Protein AF-S5U434-F1 (afdb_monomer)

Structure (mmCIF, N/CA/C/O backbone):
data_AF-S5U434-F1
#
_entry.id   AF-S5U434-F1
#
loop_
_atom_site.group_PDB
_atom_site.id
_atom_site.type_symbol
_atom_site.label_atom_id
_atom_site.label_alt_id
_atom_site.label_comp_id
_atom_site.label_asym_id
_atom_site.label_entity_id
_atom_site.label_seq_id
_atom_site.pdbx_PDB_ins_code
_atom_site.Cartn_x
_atom_site.Cartn_y
_atom_site.Cartn_z
_atom_site.occupancy
_atom_site.B_iso_or_equiv
_atom_site.auth_seq_id
_atom_site.a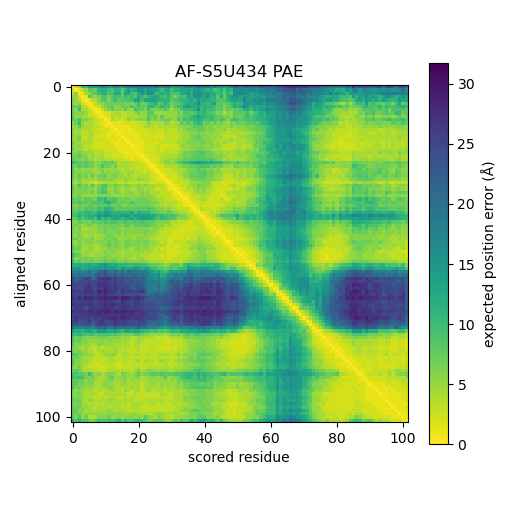uth_comp_id
_atom_site.auth_asym_id
_atom_site.auth_atom_id
_atom_site.pdbx_PDB_model_num
ATOM 1 N N . ALA A 1 1 ? -11.136 -7.951 8.677 1.00 53.00 1 ALA A N 1
ATOM 2 C CA . ALA A 1 1 ? -9.931 -8.693 8.244 1.00 53.00 1 ALA A CA 1
ATOM 3 C C . ALA A 1 1 ? -9.011 -7.765 7.446 1.00 53.00 1 ALA A C 1
ATOM 5 O O . ALA A 1 1 ? -9.040 -7.769 6.219 1.00 53.00 1 ALA A O 1
ATOM 6 N N . LEU A 1 2 ? -8.250 -6.927 8.151 1.00 51.53 2 LEU A N 1
ATOM 7 C CA . LEU A 1 2 ? -7.205 -6.080 7.571 1.00 51.53 2 LEU A CA 1
ATOM 8 C C . LEU A 1 2 ? -5.906 -6.895 7.452 1.00 51.53 2 LEU A C 1
ATOM 10 O O . LEU A 1 2 ? -5.699 -7.779 8.286 1.00 51.53 2 LEU A O 1
ATOM 14 N N . PRO A 1 3 ? -5.046 -6.631 6.455 1.00 59.41 3 PRO A N 1
ATOM 15 C CA . PRO A 1 3 ? -5.213 -5.702 5.331 1.00 59.41 3 PRO A CA 1
ATOM 16 C C . PRO A 1 3 ? -6.182 -6.230 4.255 1.00 59.41 3 PRO A C 1
ATOM 18 O O . PRO A 1 3 ? -6.466 -7.434 4.167 1.00 59.41 3 PRO A O 1
ATOM 21 N N . VAL A 1 4 ? -6.731 -5.319 3.447 1.00 71.88 4 VAL A N 1
ATOM 22 C CA . VAL A 1 4 ? -7.687 -5.658 2.379 1.00 71.88 4 VAL A CA 1
ATOM 23 C C . VAL A 1 4 ? -6.972 -6.349 1.214 1.00 71.88 4 VAL A C 1
ATOM 25 O O . VAL A 1 4 ? -5.809 -6.076 0.914 1.00 71.88 4 VAL A O 1
ATOM 28 N N . GLY A 1 5 ? -7.665 -7.303 0.583 1.00 67.31 5 GLY A N 1
ATOM 29 C CA . GLY A 1 5 ? -7.103 -8.168 -0.462 1.00 67.31 5 GLY A CA 1
ATOM 30 C C . GLY A 1 5 ? -6.570 -7.406 -1.676 1.00 67.31 5 GLY A C 1
ATOM 31 O O . GLY A 1 5 ? -5.581 -7.825 -2.258 1.00 67.31 5 GLY A O 1
ATOM 32 N N . THR A 1 6 ? -7.150 -6.251 -2.002 1.00 68.44 6 THR A N 1
ATOM 33 C CA . THR A 1 6 ? -6.736 -5.414 -3.142 1.00 68.44 6 THR A CA 1
ATOM 34 C C . THR A 1 6 ? -5.362 -4.772 -2.975 1.00 68.44 6 THR A C 1
ATOM 36 O O . 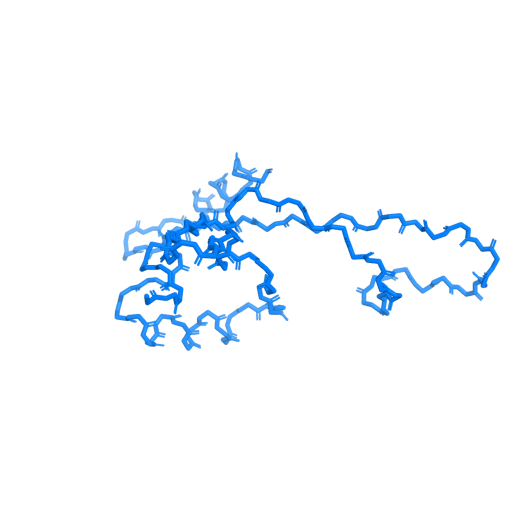THR A 1 6 ? -4.753 -4.390 -3.963 1.00 68.44 6 THR A O 1
ATOM 39 N N . VAL A 1 7 ? -4.864 -4.659 -1.741 1.00 73.44 7 VAL A N 1
ATOM 40 C CA . VAL A 1 7 ? -3.580 -4.003 -1.440 1.00 73.44 7 VAL A CA 1
ATOM 41 C C . VAL A 1 7 ? -2.526 -5.002 -0.949 1.00 73.44 7 VAL A C 1
ATOM 43 O O . VAL A 1 7 ? -1.338 -4.692 -0.888 1.00 73.44 7 VAL A O 1
ATOM 46 N N . SER A 1 8 ? -2.955 -6.218 -0.600 1.00 76.31 8 SER A N 1
ATOM 47 C CA . SER A 1 8 ? -2.070 -7.320 -0.207 1.00 76.31 8 SER A CA 1
ATOM 48 C C . SER A 1 8 ? -1.844 -8.314 -1.342 1.00 76.31 8 SER A C 1
ATOM 50 O O . SER A 1 8 ? -0.711 -8.723 -1.532 1.00 76.31 8 SER A O 1
ATOM 52 N N . GLY A 1 9 ? -2.882 -8.673 -2.101 1.00 83.50 9 GLY A N 1
ATOM 53 C CA . GLY A 1 9 ? -2.851 -9.687 -3.156 1.00 83.50 9 GLY A CA 1
ATOM 54 C C . GLY A 1 9 ? -3.539 -10.997 -2.755 1.00 83.50 9 GLY A C 1
ATOM 55 O O . GLY A 1 9 ? -4.125 -11.129 -1.674 1.00 83.50 9 GLY A O 1
ATOM 56 N N . ALA A 1 10 ? -3.471 -11.987 -3.644 1.00 85.44 10 ALA A N 1
ATOM 57 C CA . ALA A 1 10 ? -4.037 -13.317 -3.441 1.00 85.44 10 ALA A CA 1
ATOM 58 C C . ALA A 1 10 ? -3.035 -14.400 -3.877 1.00 85.44 10 ALA A C 1
ATOM 60 O O . ALA A 1 10 ? -2.482 -14.286 -4.967 1.00 85.44 10 ALA A O 1
ATOM 61 N N . PRO A 1 11 ? -2.816 -15.468 -3.083 1.00 85.44 11 PRO A N 1
ATOM 62 C CA . PRO A 1 11 ? -3.301 -15.720 -1.718 1.00 85.44 11 PRO A CA 1
ATOM 63 C C . PRO A 1 11 ? -2.715 -14.748 -0.674 1.00 85.44 11 PRO A C 1
ATOM 65 O O . PRO A 1 11 ? -1.508 -14.519 -0.647 1.00 85.44 11 PRO A O 1
ATOM 68 N N . LYS A 1 12 ? -3.558 -14.212 0.226 1.00 82.62 12 LYS A N 1
ATOM 69 C CA . LYS A 1 12 ? -3.228 -13.062 1.101 1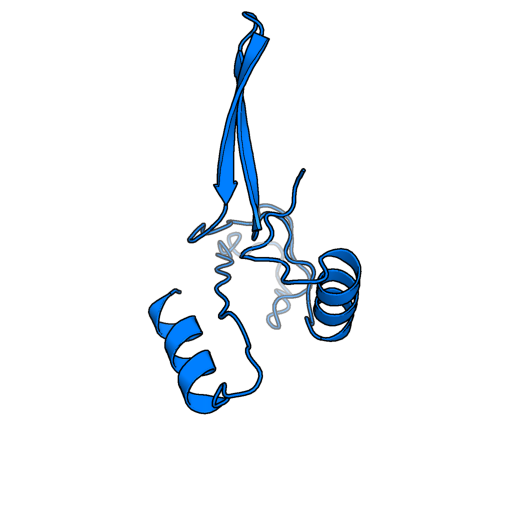.00 82.62 12 LYS A CA 1
ATOM 70 C C . LYS A 1 12 ? -1.928 -13.213 1.899 1.00 82.62 12 LYS A C 1
ATOM 72 O O . LYS A 1 12 ? -1.101 -12.310 1.888 1.00 82.62 12 LYS A O 1
ATOM 77 N N . VAL A 1 13 ? -1.747 -14.340 2.589 1.00 85.81 13 VAL A N 1
ATOM 78 C CA . VAL A 1 13 ? -0.566 -14.564 3.444 1.00 85.81 13 VAL A CA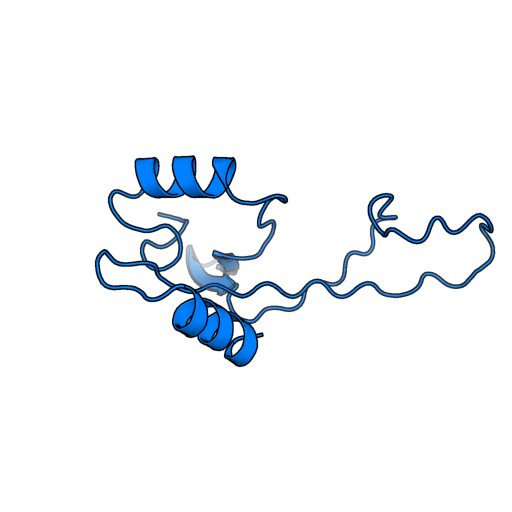 1
ATOM 79 C C . VAL A 1 13 ? 0.709 -14.576 2.604 1.00 85.81 13 VAL A C 1
ATOM 81 O O . VAL A 1 13 ? 1.674 -13.896 2.935 1.00 85.81 13 VAL A O 1
ATOM 84 N N . LYS A 1 14 ? 0.686 -15.280 1.466 1.00 85.62 14 LYS A N 1
ATOM 85 C CA . LYS A 1 14 ? 1.848 -15.382 0.581 1.00 85.62 14 LYS A CA 1
ATOM 86 C C . LYS A 1 14 ? 2.203 -14.045 -0.055 1.00 85.62 14 LYS A C 1
ATOM 88 O O . LYS A 1 14 ? 3.376 -13.709 -0.169 1.00 85.62 14 LYS A O 1
ATOM 93 N N . ALA A 1 15 ? 1.188 -13.284 -0.441 1.00 86.50 15 ALA A N 1
ATOM 94 C CA . ALA A 1 15 ? 1.388 -11.976 -1.028 1.00 86.50 15 ALA A CA 1
ATOM 95 C C . ALA A 1 15 ? 1.966 -10.982 0.002 1.00 86.50 15 ALA A C 1
ATOM 97 O O . ALA A 1 15 ? 2.921 -10.277 -0.308 1.00 86.50 15 ALA A O 1
ATOM 98 N N . MET A 1 16 ? 1.510 -11.022 1.263 1.00 86.50 16 MET A N 1
ATOM 99 C CA . MET A 1 16 ? 2.120 -10.248 2.355 1.00 86.50 16 MET A CA 1
ATOM 100 C C . MET A 1 16 ? 3.581 -10.638 2.633 1.00 86.50 16 MET A C 1
ATOM 102 O O . MET A 1 16 ? 4.404 -9.753 2.837 1.00 86.50 16 MET A O 1
ATOM 106 N N . GLU A 1 17 ? 3.923 -11.931 2.611 1.00 88.50 17 GLU A N 1
ATOM 107 C CA . GLU A 1 17 ? 5.318 -12.386 2.757 1.00 88.50 17 GLU A CA 1
ATOM 108 C C . GLU A 1 17 ? 6.225 -11.879 1.629 1.00 88.50 17 GLU A C 1
ATOM 110 O O . GLU A 1 17 ? 7.396 -11.588 1.860 1.00 88.50 17 GLU A O 1
ATOM 115 N N . LEU A 1 18 ? 5.717 -11.828 0.394 1.00 87.81 18 LEU A N 1
ATOM 116 C CA . LEU A 1 18 ? 6.469 -11.310 -0.750 1.00 87.81 18 LEU A CA 1
ATOM 117 C C . LEU A 1 18 ? 6.653 -9.797 -0.650 1.00 87.81 18 LEU A C 1
ATOM 119 O O . LEU A 1 18 ? 7.757 -9.313 -0.871 1.00 87.81 18 LEU A O 1
ATOM 123 N N . ILE A 1 19 ? 5.605 -9.072 -0.259 1.00 88.00 19 ILE A N 1
ATOM 124 C CA . ILE A 1 19 ? 5.660 -7.629 -0.007 1.00 88.00 19 ILE A CA 1
ATOM 125 C C . ILE A 1 19 ? 6.721 -7.305 1.051 1.00 88.00 19 ILE A C 1
ATOM 127 O O . ILE A 1 19 ? 7.570 -6.458 0.805 1.00 88.00 19 ILE A O 1
ATOM 131 N N . ASP A 1 20 ? 6.724 -8.010 2.185 1.00 88.38 20 ASP A N 1
ATOM 132 C CA . ASP A 1 20 ? 7.686 -7.776 3.276 1.00 88.38 20 ASP A CA 1
ATOM 133 C C . ASP A 1 20 ? 9.142 -8.051 2.858 1.00 88.38 20 ASP A C 1
ATOM 135 O O . ASP A 1 20 ? 10.069 -7.428 3.364 1.00 88.38 20 ASP A O 1
ATOM 139 N N . LYS A 1 21 ? 9.353 -8.959 1.896 1.00 89.25 21 LYS A N 1
ATOM 140 C CA . LYS A 1 21 ? 10.683 -9.250 1.337 1.00 89.25 21 LYS A CA 1
ATOM 141 C C . LYS A 1 21 ? 11.147 -8.240 0.293 1.00 89.25 21 LYS A C 1
ATOM 143 O O . LYS A 1 21 ? 12.352 -8.076 0.124 1.00 89.25 21 LYS A O 1
ATOM 148 N N . LEU A 1 22 ? 10.218 -7.659 -0.464 1.00 88.81 22 LEU A N 1
ATOM 149 C CA . LEU A 1 22 ? 10.525 -6.808 -1.616 1.00 88.81 22 LEU A CA 1
ATOM 150 C C . LEU A 1 22 ? 10.505 -5.314 -1.271 1.00 88.81 22 LEU A C 1
ATOM 152 O O . LEU A 1 22 ? 11.233 -4.543 -1.892 1.00 88.81 22 LEU A O 1
ATOM 156 N N . GLU A 1 23 ? 9.699 -4.886 -0.298 1.00 87.50 23 GLU A N 1
ATOM 157 C CA . GLU A 1 23 ? 9.644 -3.487 0.125 1.00 87.50 23 GLU A CA 1
ATOM 158 C C . GLU A 1 23 ? 10.803 -3.138 1.069 1.00 87.50 23 GLU A C 1
ATOM 160 O O . GLU A 1 23 ? 11.092 -3.834 2.038 1.00 87.50 23 GLU A O 1
ATOM 165 N N . VAL A 1 24 ? 11.463 -2.009 0.800 1.00 81.56 24 VAL A N 1
ATOM 166 C CA . VAL A 1 24 ? 12.623 -1.537 1.581 1.00 81.56 24 VAL A CA 1
ATOM 167 C C . VAL A 1 24 ? 12.209 -1.036 2.970 1.00 81.56 24 VAL A C 1
ATOM 169 O O . VAL A 1 24 ? 12.996 -1.056 3.917 1.00 81.56 24 VAL A O 1
ATOM 172 N N . THR A 1 25 ? 10.973 -0.556 3.105 1.00 80.06 25 THR A N 1
ATOM 173 C CA . THR A 1 25 ? 10.446 0.048 4.329 1.00 80.06 25 THR A CA 1
ATOM 174 C C . THR A 1 25 ? 9.088 -0.543 4.681 1.00 80.06 25 THR A C 1
ATOM 176 O O . THR A 1 25 ? 8.322 -0.975 3.824 1.00 80.06 25 THR A O 1
ATOM 179 N N . ARG A 1 26 ? 8.757 -0.544 5.975 1.00 80.31 26 ARG A N 1
ATOM 180 C CA . ARG A 1 26 ? 7.422 -0.948 6.430 1.00 80.31 26 ARG A CA 1
ATOM 181 C C . ARG A 1 26 ? 6.385 0.078 5.968 1.00 80.31 26 ARG A C 1
ATOM 183 O O . ARG A 1 26 ? 6.580 1.270 6.188 1.00 80.31 26 ARG A O 1
ATOM 190 N N . ARG A 1 27 ? 5.240 -0.393 5.460 1.00 81.44 27 ARG A N 1
ATOM 191 C CA . ARG A 1 27 ? 4.113 0.443 4.981 1.00 81.44 27 ARG A CA 1
ATOM 192 C C . ARG A 1 27 ? 3.535 1.415 6.019 1.00 81.44 27 ARG A C 1
ATOM 194 O O . ARG A 1 27 ? 2.895 2.402 5.667 1.00 81.44 27 ARG A O 1
ATOM 201 N N . GLY A 1 28 ? 3.737 1.154 7.311 1.00 83.81 28 GLY A N 1
ATOM 202 C CA . GLY A 1 28 ? 3.197 1.995 8.379 1.00 83.81 28 GLY A CA 1
ATOM 203 C C . GLY A 1 28 ? 1.670 2.131 8.251 1.00 83.81 28 GLY A C 1
ATOM 204 O O . GLY A 1 28 ? 0.987 1.107 8.216 1.00 83.81 28 GLY A O 1
ATOM 205 N N . PRO A 1 29 ? 1.114 3.353 8.183 1.00 83.31 29 PRO A N 1
ATOM 206 C CA . PRO A 1 29 ? -0.322 3.550 8.022 1.00 83.31 29 PRO A CA 1
ATOM 207 C C . PRO A 1 29 ? -0.815 3.281 6.595 1.00 83.31 29 PRO A C 1
ATOM 209 O O . PRO A 1 29 ? -2.018 3.129 6.425 1.00 83.31 29 PRO A O 1
ATOM 212 N N . TYR A 1 30 ? 0.038 3.218 5.569 1.00 84.62 30 TYR A N 1
ATOM 213 C CA . TYR A 1 30 ? -0.397 2.919 4.202 1.00 84.62 30 TYR A CA 1
ATOM 214 C C . TYR A 1 30 ? -0.968 1.497 4.110 1.00 84.62 30 TYR A C 1
ATOM 216 O O . TYR A 1 30 ? -0.413 0.563 4.686 1.00 84.62 30 TYR A O 1
ATOM 224 N N . SER A 1 31 ? -2.085 1.317 3.392 1.00 82.25 31 SER A N 1
ATOM 225 C CA . SER A 1 31 ? -2.825 0.039 3.315 1.00 82.25 31 SER A CA 1
ATOM 226 C C . SER A 1 31 ? -3.448 -0.435 4.647 1.00 82.25 31 SER A C 1
ATOM 228 O O . SER A 1 31 ? -3.960 -1.561 4.729 1.00 82.25 31 SER A O 1
ATOM 230 N N . GLY A 1 32 ? -3.402 0.398 5.686 1.00 86.62 32 GLY A N 1
ATOM 231 C CA . GLY A 1 32 ? -4.051 0.174 6.972 1.00 86.62 32 GLY A CA 1
ATOM 232 C C . GLY A 1 32 ? -5.536 0.544 6.970 1.00 86.62 32 GLY A C 1
ATOM 233 O O . GLY A 1 32 ? -6.164 0.731 5.927 1.00 86.62 32 GLY A O 1
ATOM 234 N N . GLY A 1 33 ? -6.103 0.630 8.172 1.00 86.94 33 GLY A N 1
ATOM 235 C CA . GLY A 1 33 ? -7.454 1.127 8.402 1.00 86.94 33 GLY A CA 1
ATOM 236 C C . GLY A 1 33 ? -7.423 2.380 9.273 1.00 86.94 33 GLY A C 1
ATOM 237 O O . GLY A 1 33 ? -6.811 2.358 10.338 1.00 86.94 33 GLY A O 1
ATOM 238 N N . LEU A 1 34 ? -8.086 3.447 8.834 1.00 85.12 34 LEU A N 1
ATOM 239 C CA . LEU A 1 34 ? -8.309 4.674 9.599 1.00 85.12 34 LEU A CA 1
ATOM 240 C C . LEU A 1 34 ? -9.807 4.870 9.790 1.00 85.12 34 LEU A C 1
ATOM 242 O O . LEU A 1 34 ? -10.577 4.790 8.836 1.00 85.12 34 LEU A O 1
ATOM 246 N N . GLY A 1 35 ? -10.236 5.121 11.019 1.00 87.38 35 GLY A N 1
ATOM 247 C CA . GLY A 1 35 ? -11.654 5.203 11.312 1.00 87.38 35 GLY A CA 1
ATOM 248 C C . GLY A 1 35 ? -11.965 5.369 12.786 1.00 87.38 35 GLY A C 1
ATOM 249 O O . GLY A 1 35 ? -11.067 5.584 13.599 1.00 87.38 35 GLY A O 1
ATOM 250 N N . GLY A 1 36 ? -13.249 5.272 13.109 1.00 87.44 36 GLY A N 1
ATOM 251 C CA . GLY A 1 36 ? -13.777 5.461 14.450 1.00 87.44 36 GLY A CA 1
ATOM 252 C C . GLY A 1 36 ? -14.655 4.296 14.881 1.00 87.44 36 GLY A C 1
ATOM 253 O O . GLY A 1 36 ? -15.272 3.613 14.059 1.00 87.44 36 GLY A O 1
ATOM 254 N N . ILE A 1 37 ? -14.695 4.093 16.192 1.00 91.75 37 ILE A N 1
ATOM 255 C CA . ILE A 1 37 ? -15.638 3.204 16.859 1.00 91.75 37 ILE A CA 1
ATOM 256 C C . ILE A 1 37 ? -16.481 4.096 17.766 1.00 91.75 37 ILE A C 1
ATOM 258 O O . ILE A 1 37 ? -15.934 4.815 18.604 1.00 91.75 37 ILE A O 1
ATOM 262 N N . SER A 1 38 ? -17.792 4.085 17.562 1.00 90.94 38 SER A N 1
ATOM 263 C CA . SER A 1 38 ? -18.754 4.820 18.375 1.00 90.94 38 SER A CA 1
ATOM 264 C C . SER A 1 38 ? -19.047 4.057 19.665 1.00 90.94 38 SER A C 1
ATOM 266 O O . SER A 1 38 ? -19.007 2.826 19.700 1.00 90.94 38 SER A O 1
ATOM 268 N N . PHE A 1 39 ? -19.402 4.781 20.727 1.00 88.31 39 PHE A N 1
ATOM 269 C CA . PHE A 1 39 ? -19.828 4.170 21.993 1.00 88.31 39 PHE A CA 1
ATOM 270 C C . PHE A 1 39 ? -21.115 3.342 21.854 1.00 88.31 39 PHE A C 1
ATOM 272 O O . PHE A 1 39 ? -21.360 2.458 22.670 1.00 88.31 39 PHE A O 1
ATOM 279 N N . ASP A 1 40 ? -21.877 3.576 20.785 1.00 89.75 40 ASP A N 1
ATOM 280 C CA . ASP A 1 40 ? -23.085 2.830 20.425 1.00 89.75 40 ASP A CA 1
ATOM 281 C C . ASP A 1 40 ? -22.791 1.476 19.744 1.00 89.75 40 ASP A C 1
ATOM 283 O O . ASP A 1 40 ? -23.709 0.728 19.422 1.00 89.75 40 ASP A O 1
ATOM 287 N N . GLY A 1 41 ? -21.512 1.136 19.531 1.00 87.62 41 GLY A N 1
ATOM 288 C CA . GLY A 1 41 ? -21.078 -0.133 18.933 1.00 87.62 41 GLY A CA 1
ATOM 289 C C . GLY A 1 41 ? -20.885 -0.095 17.415 1.00 87.62 41 GLY A C 1
ATOM 290 O O . GLY A 1 41 ? -20.375 -1.060 16.844 1.00 87.62 41 GLY A O 1
ATOM 291 N N . ASP A 1 42 ? -21.222 1.018 16.764 1.00 90.50 42 ASP A N 1
ATOM 292 C CA . ASP A 1 42 ? -20.950 1.218 15.342 1.00 90.50 42 ASP A CA 1
ATOM 293 C C . ASP A 1 42 ? -19.456 1.419 15.078 1.00 90.50 42 ASP A C 1
ATOM 295 O O . ASP A 1 42 ? -18.753 2.120 15.807 1.00 90.50 42 ASP A O 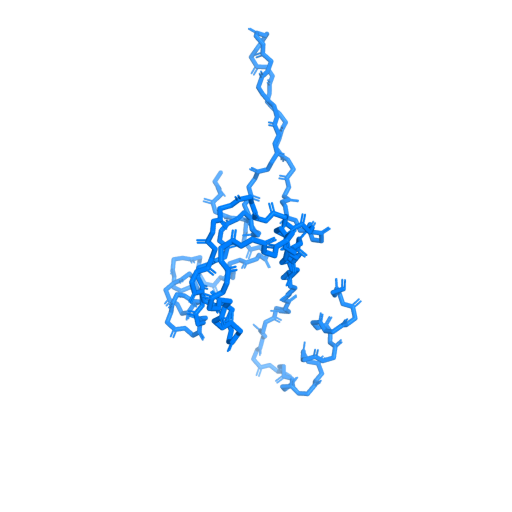1
ATOM 299 N N . MET A 1 43 ? -18.963 0.831 13.990 1.00 89.62 43 MET A N 1
ATOM 300 C CA . MET A 1 43 ? -17.571 0.952 13.569 1.00 89.62 43 MET A CA 1
ATOM 301 C C . MET A 1 43 ? -17.498 1.286 12.086 1.00 89.62 43 MET A C 1
ATOM 303 O O . MET A 1 43 ? -18.032 0.565 11.243 1.00 89.62 43 MET A O 1
ATOM 307 N N . GLN A 1 44 ? -16.761 2.345 11.763 1.00 87.00 44 GLN A N 1
ATOM 308 C CA . GLN A 1 44 ? -16.434 2.704 10.388 1.00 87.00 44 GLN A CA 1
ATOM 309 C C . GLN A 1 44 ? -14.925 2.812 10.253 1.00 87.00 44 GLN A C 1
ATOM 311 O O . GLN A 1 44 ? -14.298 3.627 10.923 1.00 87.00 44 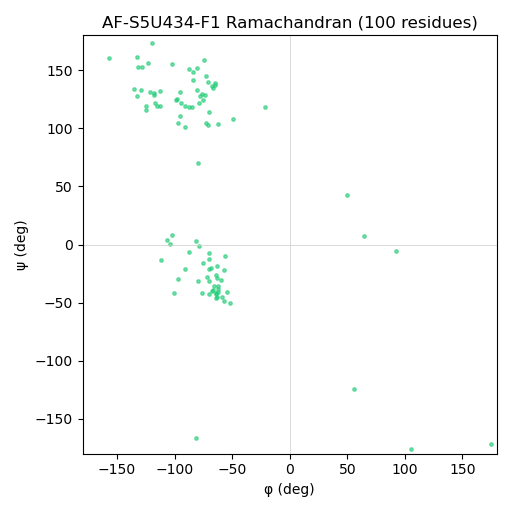GLN A O 1
ATOM 316 N N . ILE A 1 45 ? -14.349 1.986 9.381 1.00 87.50 45 ILE A N 1
ATOM 317 C CA . ILE A 1 45 ? -12.921 1.983 9.068 1.00 87.50 45 ILE A CA 1
ATOM 318 C C . ILE A 1 45 ? -12.769 2.147 7.560 1.00 87.50 45 ILE A C 1
ATOM 320 O O . ILE A 1 45 ? -13.171 1.276 6.789 1.00 87.50 45 ILE A O 1
ATOM 324 N N . ALA A 1 46 ? -12.172 3.260 7.149 1.00 88.50 46 ALA A N 1
ATOM 325 C CA . ALA A 1 46 ? -11.749 3.507 5.783 1.00 88.50 46 ALA A CA 1
ATOM 326 C C . ALA A 1 46 ? -10.337 2.953 5.556 1.00 88.50 46 ALA A C 1
ATOM 328 O O . ALA A 1 46 ? -9.514 2.886 6.468 1.00 88.50 46 ALA A O 1
ATOM 329 N N . LEU A 1 47 ? -10.042 2.567 4.318 1.00 86.62 47 LEU A N 1
ATOM 330 C CA . LEU A 1 47 ? -8.686 2.207 3.919 1.00 86.62 47 LEU A CA 1
ATOM 331 C C . LEU A 1 47 ? -7.843 3.468 3.744 1.00 86.62 47 LEU A C 1
ATOM 333 O O . LEU A 1 47 ? -8.222 4.372 3.002 1.00 86.62 47 LEU A O 1
ATOM 337 N N . SER A 1 48 ? -6.672 3.494 4.368 1.00 86.50 48 SER A N 1
ATOM 338 C CA . SER A 1 48 ? -5.685 4.570 4.230 1.00 86.50 48 SER A CA 1
ATOM 339 C C . SER A 1 48 ? -4.882 4.428 2.938 1.00 86.50 48 SER A C 1
ATOM 341 O O . SER A 1 48 ? -3.697 4.082 2.921 1.00 86.50 48 SER A O 1
ATOM 343 N N . LEU A 1 49 ? -5.567 4.674 1.826 1.00 85.69 49 LEU A N 1
ATOM 344 C CA . LEU A 1 49 ? -4.977 4.861 0.504 1.00 85.69 49 LEU A CA 1
ATOM 345 C C . LEU A 1 49 ? -4.947 6.358 0.180 1.00 85.69 49 LEU A C 1
ATOM 347 O O . LEU A 1 49 ? -5.737 7.121 0.735 1.00 85.69 49 LEU A O 1
ATOM 351 N N . ARG A 1 50 ? -4.028 6.788 -0.698 1.00 87.50 50 ARG A N 1
ATOM 352 C CA . ARG A 1 50 ? -3.853 8.211 -1.072 1.00 87.50 50 ARG A CA 1
ATOM 353 C C . ARG A 1 50 ? -3.760 9.141 0.145 1.00 87.50 50 ARG A C 1
ATOM 355 O O . ARG A 1 50 ? -4.404 10.181 0.218 1.00 87.50 50 ARG A O 1
ATOM 362 N N . THR A 1 51 ? -3.006 8.708 1.149 1.00 86.69 51 THR A N 1
ATOM 363 C CA . THR A 1 51 ? -2.841 9.420 2.417 1.00 86.69 51 THR A CA 1
ATOM 364 C C . THR A 1 51 ? -1.401 9.908 2.521 1.00 86.69 51 THR A C 1
ATOM 366 O O . THR A 1 51 ? -0.476 9.129 2.296 1.00 86.69 51 THR A O 1
ATOM 369 N N . ILE A 1 52 ? -1.216 11.177 2.886 1.00 87.69 52 ILE A N 1
ATOM 370 C CA . ILE A 1 52 ? 0.098 11.753 3.191 1.00 87.69 52 ILE A CA 1
ATOM 371 C C . ILE A 1 52 ? 0.312 11.695 4.701 1.00 87.69 52 ILE A C 1
ATOM 373 O O . ILE A 1 52 ? -0.553 12.103 5.477 1.00 87.69 52 ILE A O 1
ATOM 377 N N . VAL A 1 53 ? 1.471 11.198 5.120 1.00 85.25 53 VAL A N 1
ATOM 378 C CA . VAL A 1 53 ? 1.826 11.027 6.529 1.00 85.25 53 VAL A CA 1
ATOM 379 C C . VAL A 1 53 ? 2.952 11.984 6.879 1.00 85.25 53 VAL A C 1
ATOM 381 O O . VAL A 1 53 ? 4.052 11.882 6.341 1.00 85.25 53 VAL A O 1
ATOM 384 N N . PHE A 1 54 ? 2.698 12.886 7.821 1.00 83.06 54 PHE A N 1
ATOM 385 C CA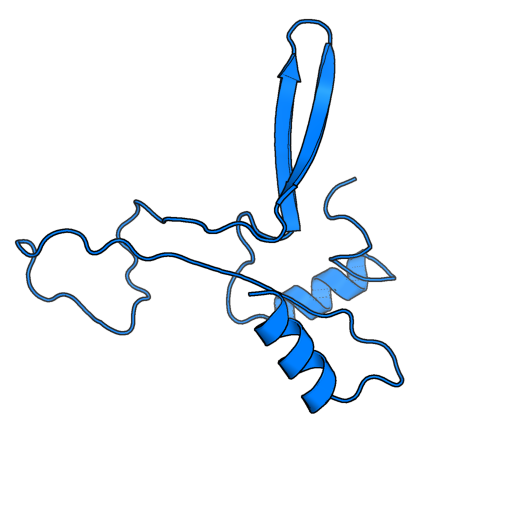 . PHE A 1 54 ? 3.727 13.758 8.378 1.00 83.06 54 PHE A CA 1
ATOM 386 C C . PHE A 1 54 ? 4.270 13.129 9.656 1.00 83.06 54 PHE A C 1
ATOM 388 O O . PHE A 1 54 ? 3.563 13.036 10.662 1.00 83.06 54 PHE A O 1
ATOM 395 N N . SER A 1 55 ? 5.522 12.676 9.620 1.00 69.12 55 SER A N 1
ATOM 396 C CA . SER A 1 55 ? 6.166 12.137 10.817 1.00 69.12 55 SER A CA 1
ATOM 397 C C . SER A 1 55 ? 6.635 13.284 11.708 1.00 69.12 55 SER A C 1
ATOM 399 O O . SER A 1 55 ? 7.422 14.131 11.293 1.00 69.12 55 SER A O 1
ATOM 401 N N . THR A 1 56 ? 6.158 13.317 12.951 1.00 66.56 56 THR A N 1
ATOM 402 C CA . THR A 1 56 ? 6.612 14.269 13.979 1.00 66.56 56 THR A CA 1
ATOM 403 C C . THR A 1 56 ? 7.830 13.762 14.756 1.00 66.56 56 THR A C 1
ATOM 405 O O . THR A 1 56 ? 8.397 14.501 15.568 1.00 66.56 56 THR A O 1
ATOM 408 N N . ALA A 1 57 ? 8.244 12.513 14.512 1.00 62.38 57 ALA A N 1
ATOM 409 C CA . ALA A 1 57 ? 9.399 11.894 15.144 1.00 62.38 57 ALA A CA 1
ATOM 410 C C . ALA A 1 57 ? 10.700 12.268 14.407 1.00 62.38 57 ALA A C 1
ATOM 412 O O . ALA A 1 57 ? 10.712 12.304 13.172 1.00 62.38 57 ALA A O 1
ATOM 413 N N . PRO A 1 58 ? 11.813 12.507 15.131 1.00 55.78 58 PRO A N 1
ATOM 414 C CA . PRO A 1 58 ? 13.114 12.742 14.515 1.00 55.78 58 PRO A CA 1
ATOM 415 C C . PRO A 1 58 ? 13.540 11.498 13.725 1.00 55.78 58 PRO A C 1
ATOM 417 O O . PRO A 1 58 ? 13.928 10.473 14.290 1.00 55.78 58 PRO A O 1
ATOM 420 N N . SER A 1 59 ? 13.425 11.574 12.401 1.00 53.06 59 SER A N 1
ATOM 421 C CA . SER A 1 59 ? 13.800 10.485 11.504 1.00 53.06 59 SER A CA 1
ATOM 422 C C . SER A 1 59 ? 15.291 10.571 11.203 1.00 53.06 59 SER A C 1
ATOM 424 O O . SER A 1 59 ? 15.754 11.530 10.603 1.00 53.06 59 SER A O 1
ATOM 426 N N . HIS A 1 60 ? 16.041 9.539 11.590 1.00 51.62 60 HIS A N 1
ATOM 427 C CA . HIS A 1 60 ? 17.466 9.395 11.263 1.00 51.62 60 HIS A CA 1
ATOM 428 C C . HIS A 1 60 ? 17.696 8.834 9.846 1.00 51.62 60 HIS A C 1
ATOM 430 O O . HIS A 1 60 ? 18.831 8.564 9.469 1.00 51.62 60 HIS A O 1
ATOM 436 N N . ASN A 1 61 ? 16.619 8.615 9.083 1.00 48.72 61 ASN A N 1
ATOM 437 C CA . ASN A 1 61 ? 16.640 7.912 7.800 1.00 48.72 61 ASN A CA 1
ATOM 438 C C . ASN A 1 61 ? 16.471 8.841 6.586 1.00 48.72 61 ASN A C 1
ATOM 440 O O . ASN A 1 61 ? 16.386 8.374 5.454 1.00 48.72 61 ASN A O 1
ATOM 444 N N . THR A 1 62 ? 16.406 10.157 6.798 1.00 50.34 62 THR A N 1
ATOM 445 C CA . THR A 1 62 ? 16.649 11.110 5.716 1.00 50.34 62 THR A CA 1
ATOM 446 C C . THR A 1 62 ? 18.145 11.120 5.428 1.00 50.34 62 THR A C 1
ATOM 448 O O . THR A 1 62 ? 18.953 11.311 6.332 1.00 50.34 62 THR A O 1
ATOM 451 N N . MET A 1 63 ? 18.522 10.960 4.158 1.00 47.22 63 MET A N 1
ATOM 452 C CA . MET A 1 63 ? 19.908 11.053 3.668 1.00 47.22 63 MET A CA 1
ATOM 453 C C . MET A 1 63 ? 20.590 12.398 4.020 1.00 47.22 63 MET A C 1
ATOM 455 O O . MET A 1 63 ? 21.802 12.548 3.884 1.00 47.22 63 MET A O 1
ATOM 459 N N . TYR A 1 64 ? 19.821 13.363 4.529 1.00 46.22 64 TYR A N 1
ATOM 460 C CA . TYR A 1 64 ? 20.293 14.572 5.186 1.00 46.22 64 TYR A CA 1
ATOM 461 C C . TYR A 1 64 ? 20.433 14.343 6.698 1.00 46.22 64 TYR A C 1
ATOM 463 O O . TYR A 1 64 ? 19.460 14.378 7.453 1.00 46.22 64 TYR A O 1
ATOM 471 N N . SER A 1 65 ? 21.673 14.121 7.143 1.00 43.50 65 SER A N 1
ATOM 472 C CA . SER A 1 65 ? 22.054 14.266 8.549 1.00 43.50 65 SER A CA 1
ATOM 473 C C . SER A 1 65 ? 22.100 15.758 8.875 1.00 43.50 65 SER A C 1
ATOM 475 O O . SER A 1 65 ? 23.026 16.466 8.472 1.00 43.50 65 SER A O 1
ATOM 477 N N . TYR A 1 66 ? 21.089 16.259 9.582 1.00 50.81 66 TYR A N 1
ATOM 478 C CA . TYR A 1 66 ? 21.150 17.598 10.159 1.00 50.81 66 TYR A CA 1
ATOM 479 C C . TYR A 1 66 ? 22.153 17.557 11.318 1.00 50.81 66 TYR A C 1
ATOM 481 O O . TYR A 1 66 ? 21.859 17.037 12.391 1.00 50.81 66 TYR A O 1
ATOM 489 N N . LYS A 1 67 ? 23.366 18.069 11.080 1.00 48.78 67 LYS A N 1
ATOM 490 C CA . LYS A 1 67 ? 24.413 18.207 12.107 1.00 48.78 67 LYS A CA 1
ATOM 491 C C . LYS A 1 67 ? 24.096 19.280 13.159 1.00 48.78 67 LYS A C 1
ATOM 493 O O . LYS A 1 67 ? 24.743 19.292 14.200 1.00 48.78 67 LYS A O 1
ATOM 498 N N . ASP A 1 68 ? 23.093 20.125 12.920 1.00 52.03 68 ASP A N 1
ATOM 499 C CA . ASP A 1 68 ? 22.768 21.269 13.773 1.00 52.03 68 ASP A CA 1
ATOM 500 C C . ASP A 1 68 ? 21.394 21.108 14.434 1.00 52.03 68 ASP A C 1
ATOM 502 O O . ASP A 1 68 ? 20.364 21.059 13.762 1.00 52.03 68 ASP A O 1
ATOM 506 N N . ALA A 1 69 ? 21.380 21.076 15.769 1.00 55.88 69 ALA A N 1
ATOM 507 C CA . ALA A 1 69 ? 20.178 20.932 16.598 1.00 55.88 69 ALA A CA 1
ATOM 508 C C . ALA A 1 69 ? 19.250 22.169 16.600 1.00 55.88 69 ALA A C 1
ATOM 510 O O . ALA A 1 69 ? 18.150 22.099 17.145 1.00 55.88 69 ALA A O 1
ATOM 511 N N . ASP A 1 70 ? 19.681 23.283 15.995 1.00 54.59 70 ASP A N 1
ATOM 512 C CA . ASP A 1 70 ? 18.995 24.587 16.025 1.00 54.59 70 ASP A CA 1
ATOM 513 C C . ASP A 1 70 ? 18.262 24.930 14.709 1.00 54.59 70 ASP A C 1
ATOM 515 O O . ASP A 1 70 ? 17.624 25.974 14.565 1.00 54.59 70 ASP A O 1
ATOM 519 N N . ARG A 1 71 ? 18.312 24.042 13.705 1.00 52.56 71 ARG A N 1
ATOM 520 C CA . ARG A 1 71 ? 17.567 24.231 12.455 1.00 52.56 71 ARG A CA 1
ATOM 521 C C . ARG A 1 71 ? 16.153 23.665 12.586 1.00 52.56 71 ARG A C 1
ATOM 523 O O . ARG A 1 71 ? 15.954 22.477 12.819 1.00 52.56 71 ARG A O 1
ATOM 530 N N . ARG A 1 72 ? 15.178 24.570 12.440 1.00 50.84 72 ARG A N 1
ATOM 531 C CA . ARG A 1 72 ? 13.725 24.362 12.278 1.00 50.84 72 ARG A CA 1
ATOM 532 C C . ARG A 1 72 ? 13.414 22.949 11.757 1.00 50.84 72 ARG A C 1
ATOM 534 O O . ARG A 1 72 ? 13.835 22.625 10.653 1.00 50.84 72 ARG A O 1
ATOM 541 N N . ARG A 1 73 ? 12.683 22.136 12.537 1.00 56.22 73 ARG A N 1
ATOM 542 C CA . ARG A 1 73 ? 12.224 20.794 12.125 1.00 56.22 73 ARG A CA 1
ATOM 543 C C . ARG A 1 73 ?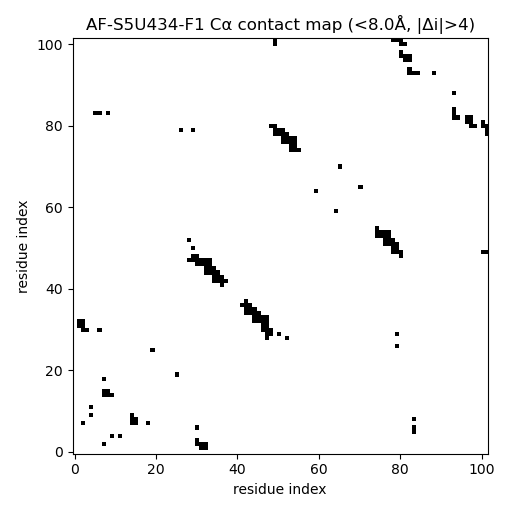 11.573 20.896 10.747 1.00 56.22 73 ARG A C 1
ATOM 545 O O . ARG A 1 73 ? 10.497 21.478 10.620 1.00 56.22 73 ARG A O 1
ATOM 552 N N . GLU A 1 74 ? 12.251 20.392 9.728 1.00 55.69 74 GLU A N 1
ATOM 553 C CA . GLU A 1 74 ? 11.720 20.369 8.375 1.00 55.69 74 GLU A CA 1
ATOM 554 C C . GLU A 1 74 ? 10.665 19.260 8.321 1.00 55.69 74 GLU A C 1
ATOM 556 O O . GLU A 1 74 ? 10.909 18.127 8.742 1.00 55.69 74 GLU A O 1
ATOM 561 N N . TRP A 1 75 ? 9.445 19.611 7.919 1.00 66.62 75 TRP A N 1
ATOM 562 C CA . TRP A 1 75 ? 8.346 18.655 7.856 1.00 66.62 75 TRP A CA 1
ATOM 563 C C . TRP A 1 75 ? 8.607 17.681 6.710 1.00 66.62 75 TRP A C 1
ATOM 565 O O . TRP A 1 75 ? 8.585 18.075 5.547 1.00 66.62 75 TRP A O 1
ATOM 575 N N . VAL A 1 76 ? 8.832 16.408 7.033 1.00 73.25 76 VAL A N 1
ATOM 576 C CA . VAL A 1 76 ? 8.946 15.345 6.030 1.00 73.25 76 VAL A CA 1
ATOM 577 C C . VAL A 1 76 ? 7.563 14.747 5.793 1.00 73.25 76 VAL A C 1
ATOM 579 O O . VAL A 1 76 ? 6.935 14.217 6.714 1.00 73.25 76 VAL A O 1
ATOM 582 N N . ALA A 1 77 ? 7.090 14.854 4.553 1.00 81.44 77 ALA A N 1
ATOM 583 C CA . ALA A 1 77 ? 5.857 14.236 4.088 1.00 81.44 77 ALA A CA 1
ATOM 584 C C . ALA A 1 77 ? 6.174 12.884 3.438 1.00 81.44 77 ALA A C 1
ATOM 586 O O . ALA A 1 77 ? 6.933 12.819 2.473 1.00 81.44 77 ALA A O 1
ATOM 587 N N . HIS A 1 78 ? 5.584 11.808 3.952 1.00 84.06 78 HIS A N 1
ATOM 588 C CA . HIS A 1 78 ? 5.655 10.486 3.342 1.00 84.06 78 HIS A CA 1
ATOM 589 C C . HIS A 1 78 ? 4.384 10.224 2.544 1.00 84.06 78 HIS A C 1
ATOM 591 O O . HIS A 1 78 ? 3.276 10.279 3.081 1.00 84.06 78 HIS A O 1
ATOM 597 N N . LEU A 1 79 ? 4.565 9.917 1.267 1.00 87.75 79 LEU A N 1
ATOM 598 C CA . LEU A 1 79 ? 3.517 9.527 0.341 1.00 87.75 79 LEU A CA 1
ATOM 599 C C . LEU A 1 79 ? 3.871 8.143 -0.196 1.00 87.75 79 LEU A C 1
ATOM 601 O O . LEU A 1 79 ? 5.008 7.906 -0.601 1.00 87.75 79 LEU A O 1
ATOM 605 N N . GLN A 1 80 ? 2.905 7.232 -0.170 1.00 88.50 80 GLN A N 1
ATOM 606 C CA . GLN A 1 80 ? 3.079 5.884 -0.688 1.00 88.50 80 GLN A CA 1
ATOM 607 C C . GLN A 1 80 ? 1.929 5.560 -1.639 1.00 88.50 80 GLN A C 1
ATOM 609 O O . GLN A 1 80 ? 0.759 5.789 -1.324 1.00 88.50 80 GLN A O 1
ATOM 614 N N . ALA A 1 81 ? 2.287 5.023 -2.800 1.00 90.44 81 ALA A N 1
ATOM 615 C CA . ALA A 1 81 ? 1.382 4.525 -3.821 1.00 90.44 81 ALA A CA 1
ATOM 616 C C . ALA A 1 81 ? 1.868 3.146 -4.283 1.00 90.44 81 ALA A C 1
ATOM 618 O O . ALA A 1 81 ? 3.013 2.764 -4.040 1.00 90.44 81 ALA A O 1
ATOM 619 N N . GLY A 1 82 ? 0.982 2.379 -4.909 1.00 89.06 82 GLY A N 1
ATOM 620 C CA . GLY A 1 82 ? 1.294 1.042 -5.393 1.00 89.06 82 GLY A CA 1
ATOM 621 C C . GLY A 1 82 ? 0.359 0.605 -6.512 1.00 89.06 82 GLY A C 1
ATOM 622 O O . GLY A 1 82 ? -0.753 1.134 -6.668 1.00 89.06 82 GLY A O 1
ATOM 623 N N . ALA A 1 83 ? 0.815 -0.394 -7.257 1.00 89.94 83 ALA A N 1
ATOM 624 C CA . ALA A 1 83 ? 0.095 -1.019 -8.353 1.00 89.94 83 ALA A CA 1
ATOM 625 C C . ALA A 1 83 ? -0.057 -2.530 -8.115 1.00 89.94 83 ALA A C 1
ATOM 627 O O . ALA A 1 83 ? 0.649 -3.126 -7.294 1.00 89.94 83 ALA A O 1
ATOM 628 N N . GLY A 1 84 ? -1.067 -3.123 -8.745 1.00 89.69 84 GLY A N 1
ATOM 629 C CA . GLY A 1 84 ? -1.431 -4.521 -8.542 1.00 89.69 84 GLY A CA 1
ATOM 630 C C . GLY A 1 84 ? -0.819 -5.395 -9.624 1.00 89.69 84 GLY A C 1
ATOM 631 O O . GLY A 1 84 ? -1.339 -5.431 -10.727 1.00 89.69 84 GLY A O 1
ATOM 632 N N . ILE A 1 85 ? 0.237 -6.135 -9.289 1.00 89.94 85 ILE A N 1
ATOM 633 C CA . ILE A 1 85 ? 0.964 -6.950 -10.267 1.00 89.94 85 ILE A CA 1
ATOM 634 C C . ILE A 1 85 ? 0.210 -8.248 -10.581 1.00 89.94 85 ILE A C 1
ATOM 636 O O . ILE A 1 85 ? -0.120 -9.025 -9.678 1.00 89.94 85 ILE A O 1
ATOM 640 N N . VAL A 1 86 ? -0.001 -8.501 -11.870 1.00 91.69 86 VAL A N 1
ATOM 641 C CA . VAL A 1 86 ? -0.558 -9.735 -12.439 1.00 91.69 86 VAL A CA 1
ATOM 642 C C . VAL A 1 86 ? 0.450 -10.394 -13.389 1.00 91.69 86 VAL A C 1
ATOM 644 O O . VAL A 1 86 ? 1.535 -9.872 -13.633 1.00 91.69 86 VAL A O 1
ATOM 647 N N . ALA A 1 87 ? 0.142 -11.599 -13.876 1.00 89.75 87 ALA A N 1
ATOM 648 C CA . ALA A 1 87 ? 1.090 -12.401 -14.660 1.00 89.75 87 ALA A CA 1
ATOM 649 C C . ALA A 1 87 ? 1.491 -11.755 -16.001 1.00 89.75 87 ALA A C 1
ATOM 651 O O . ALA A 1 87 ? 2.565 -12.038 -16.521 1.00 89.75 87 ALA A O 1
ATOM 652 N N . ASP A 1 88 ? 0.626 -10.907 -16.546 1.00 94.38 88 ASP A N 1
ATOM 653 C CA . ASP A 1 88 ? 0.768 -10.169 -17.798 1.00 94.38 88 ASP A CA 1
ATOM 654 C C . ASP A 1 88 ? 1.156 -8.692 -17.597 1.00 94.38 88 ASP A C 1
ATOM 656 O O . ASP A 1 88 ? 1.196 -7.931 -18.563 1.00 94.38 88 ASP A O 1
ATOM 660 N N . SER A 1 89 ? 1.482 -8.283 -16.365 1.00 92.00 89 SER A N 1
ATOM 661 C CA . SER A 1 89 ? 1.917 -6.916 -16.057 1.00 92.00 89 SER A CA 1
ATOM 662 C C . SER A 1 89 ? 3.253 -6.562 -16.720 1.00 92.00 89 SER A C 1
ATOM 664 O O . SER A 1 89 ? 4.214 -7.335 -16.698 1.00 92.00 89 SER A O 1
ATOM 666 N N . SER A 1 90 ? 3.337 -5.333 -17.234 1.00 94.50 90 SER A N 1
ATOM 667 C CA . SER A 1 90 ? 4.568 -4.718 -17.742 1.00 94.50 90 SER A CA 1
ATOM 668 C C . SER A 1 90 ? 5.190 -3.807 -16.673 1.00 94.50 90 SER A C 1
ATOM 670 O O . SER A 1 90 ? 4.507 -2.893 -16.208 1.00 94.50 90 SER A O 1
ATOM 672 N N . PRO A 1 91 ? 6.473 -3.981 -16.291 1.00 91.50 91 PRO A N 1
ATOM 673 C CA . PRO A 1 91 ? 7.098 -3.192 -15.223 1.00 91.50 91 PRO A CA 1
ATOM 674 C C . PRO A 1 91 ? 7.006 -1.673 -15.418 1.00 91.50 91 PRO A C 1
ATOM 676 O O . PRO A 1 91 ? 6.732 -0.944 -14.465 1.00 91.50 91 PRO A O 1
ATOM 679 N N . ASP A 1 92 ? 7.190 -1.200 -16.652 1.00 94.12 92 ASP A N 1
ATOM 680 C CA . ASP A 1 92 ? 7.169 0.232 -16.959 1.00 94.12 92 ASP A CA 1
ATOM 681 C C . ASP A 1 92 ? 5.761 0.825 -16.826 1.00 94.12 92 ASP A C 1
ATOM 683 O O . ASP A 1 92 ? 5.606 1.999 -16.489 1.00 94.12 92 ASP A O 1
ATOM 687 N N . ASP A 1 93 ? 4.725 0.035 -17.104 1.00 93.19 93 ASP A N 1
ATOM 688 C CA . ASP A 1 93 ? 3.333 0.486 -17.057 1.00 93.19 93 ASP A CA 1
ATOM 689 C C . ASP A 1 93 ? 2.856 0.587 -15.603 1.00 93.19 93 ASP A C 1
ATOM 691 O O . ASP A 1 93 ? 2.256 1.589 -15.210 1.00 93.19 93 ASP A O 1
ATOM 695 N N . GLU A 1 94 ? 3.218 -0.401 -14.783 1.00 91.69 94 GLU A N 1
ATOM 696 C CA . GLU A 1 94 ? 2.918 -0.448 -13.347 1.00 91.69 94 GLU A CA 1
ATOM 697 C C . GLU A 1 94 ? 3.640 0.667 -12.575 1.00 91.69 94 GLU A C 1
ATOM 699 O O . GLU A 1 94 ? 3.081 1.263 -11.648 1.00 91.69 94 GLU A O 1
ATOM 704 N N . GLN A 1 95 ? 4.869 1.005 -12.981 1.00 90.62 95 GLN A N 1
ATOM 705 C CA . GLN A 1 95 ? 5.602 2.140 -12.421 1.00 90.62 95 GLN A CA 1
ATOM 706 C C . GLN A 1 95 ? 4.893 3.466 -12.734 1.00 90.62 95 GLN A C 1
ATOM 708 O O . GLN A 1 95 ? 4.678 4.275 -11.828 1.00 90.62 95 GLN A O 1
ATOM 713 N N . ARG A 1 96 ? 4.453 3.670 -13.984 1.00 92.38 96 ARG A N 1
ATOM 714 C CA . ARG A 1 96 ? 3.677 4.865 -14.358 1.00 92.38 96 ARG A CA 1
ATOM 715 C C . ARG A 1 96 ? 2.352 4.943 -13.605 1.00 92.38 96 ARG A C 1
ATOM 717 O O . ARG A 1 96 ? 1.913 6.030 -13.239 1.00 92.38 96 ARG A O 1
ATOM 724 N N . GLU A 1 97 ? 1.704 3.812 -13.341 1.00 90.25 97 GLU A N 1
ATOM 725 C CA . GLU A 1 97 ? 0.501 3.781 -12.510 1.00 90.25 97 GLU A CA 1
ATOM 726 C C . GLU A 1 97 ? 0.785 4.223 -11.067 1.00 90.25 97 GLU A C 1
ATOM 728 O O . GLU A 1 97 ? 0.013 5.007 -10.509 1.00 90.25 97 GLU A O 1
ATOM 733 N N . CYS A 1 98 ? 1.890 3.767 -1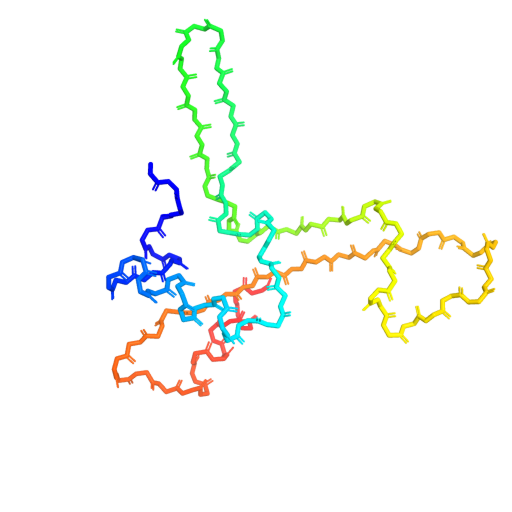0.469 1.00 90.06 98 CYS A N 1
ATOM 734 C CA . CYS A 1 98 ? 2.313 4.216 -9.141 1.00 90.06 98 CYS A CA 1
ATOM 735 C C . CYS A 1 98 ? 2.543 5.732 -9.101 1.00 90.06 98 CYS A C 1
ATOM 737 O O . CYS A 1 98 ? 2.055 6.391 -8.185 1.00 90.06 98 CYS A O 1
ATOM 739 N N . GLU A 1 99 ? 3.229 6.282 -10.105 1.00 90.50 99 GLU A N 1
ATOM 740 C CA . GLU A 1 99 ? 3.507 7.719 -10.230 1.00 90.50 99 GLU A CA 1
ATOM 741 C C . GLU A 1 99 ? 2.230 8.546 -10.398 1.00 90.50 99 GLU A C 1
ATOM 743 O O . GLU A 1 99 ? 2.076 9.572 -9.748 1.00 90.50 99 GLU A O 1
ATOM 748 N N . ASN A 1 100 ? 1.272 8.074 -11.199 1.00 90.44 100 ASN A N 1
ATOM 749 C CA . ASN A 1 100 ? -0.013 8.754 -11.392 1.00 90.44 100 ASN A CA 1
ATOM 750 C C . ASN A 1 100 ? -0.927 8.706 -10.154 1.00 90.44 100 ASN A C 1
ATOM 752 O O . ASN A 1 100 ? -1.892 9.467 -10.057 1.00 90.44 100 ASN A O 1
ATOM 756 N N . LYS A 1 101 ? -0.695 7.753 -9.245 1.00 88.56 101 LYS A N 1
ATOM 757 C CA . LYS A 1 101 ? -1.478 7.574 -8.013 1.00 88.56 101 LYS A CA 1
ATOM 758 C C . LYS A 1 101 ? -0.920 8.346 -6.822 1.00 88.56 101 LYS A C 1
ATOM 760 O O . LYS A 1 101 ? -1.671 8.510 -5.853 1.00 88.56 101 LYS A O 1
ATOM 765 N N . ALA A 1 102 ? 0.361 8.701 -6.873 1.00 81.88 102 ALA A N 1
ATOM 766 C CA . ALA A 1 102 ? 1.049 9.517 -5.884 1.00 81.88 102 ALA A CA 1
ATOM 767 C C . ALA A 1 102 ? 0.567 10.973 -6.003 1.00 81.88 102 ALA A C 1
ATOM 769 O O . ALA A 1 102 ? 0.076 11.499 -4.979 1.00 81.88 102 ALA A O 1
#

Radius of gyration: 17.23 Å; Cα contacts (8 Å, |Δi|>4): 93; chains: 1; bounding box: 48×40×40 Å

Sequence (102 aa):
ALPVGTVSGAPKVKAMELIDKLEVTRRGPYSGGLGGISFDGDMQIALSLRTIVFSTAPSHNTMYSYKDADRRREWVAHLQAGAGIVADSSPDDEQRECENKA

Organism: Zea mays (NCBI:txid4577)

pLDDT: mean 78.85, std 14.76, range [43.5, 94.5]

Solvent-accessible surface area (backbone atoms only — not comparable to full-atom values): 6775 Å² total; per-residue (Å²): 124,84,63,50,55,89,79,42,38,81,62,49,69,62,30,44,56,49,46,66,71,70,48,96,64,83,65,75,66,51,60,34,73,48,69,53,73,48,97,88,71,52,73,51,69,44,70,33,62,82,50,77,45,71,62,88,63,92,68,87,80,50,95,70,78,76,90,54,95,83,63,76,86,74,85,51,76,48,74,67,59,74,61,83,86,55,98,83,61,53,74,72,58,44,50,51,49,21,62,76,56,97

Mean predicted aligned error: 9.3 Å

Secondary structure (DSSP, 8-state):
-PSPHHHH-SSHHHHHHHHHHH-SS--TTTTSEEEEE-TTS-EEEEE--S-EEE--S--TTSS-----TTS----PEEE-------TT--HHHHHHHHHHH-

InterPro domains:
  IPR005801 ADC synthase [G3DSA:3.60.120.10] (1-102)
  IPR005801 ADC synthase [SSF56322] (2-102)
  IPR015890 Chorismate-utilising enzyme, C-terminal [PF00425] (2-101)
  IPR019999 Anthranilate synthase component I-like [PR00095] (25-39)
  IPR019999 Anthranilate synthase component I-like [PR00095] (40-54)
  IPR019999 Anthranilate synthase component I-like [PTHR11236] (1-102)

Foldseek 3Di:
DPQDCQVQHPVRVVSVVVCVVPDPDDCVLQSHWDWDQDPVGDTDTDGPFQDKDWDPDPDPPPPDDPPDPPDDPDTDIDHFFFFDDDPPDDPVVRVVVRVVRD